Protein AF-A0A7S1PNJ4-F1 (afdb_monomer_lite)

pLDDT: mean 81.7, std 12.76, range [36.78, 91.94]

Sequence (110 aa):
SLETQVCGRTCREGPWAYSRHPNYLGEVLFWLGMNLAALAGGMRGWPWTLGGILSYAAFFRVSASLMDKRSLMNRPGYAKVMEEVSALFPCPLALDRALDRVLIGAPKTD

Structure (mmCIF, N/CA/C/O backbone):
data_AF-A0A7S1PNJ4-F1
#
_entry.id   AF-A0A7S1PNJ4-F1
#
loop_
_atom_site.group_PDB
_atom_site.id
_atom_site.type_symbol
_atom_site.label_atom_id
_atom_site.label_alt_id
_atom_site.label_comp_id
_atom_site.label_asym_id
_atom_site.label_entity_id
_atom_site.label_seq_id
_atom_site.pdbx_PDB_ins_code
_atom_site.Cartn_x
_atom_site.Cartn_y
_atom_site.Cartn_z
_atom_site.occupancy
_atom_site.B_iso_or_equiv
_atom_site.auth_seq_id
_atom_site.auth_comp_id
_atom_site.auth_asym_id
_atom_site.auth_atom_id
_atom_site.pdbx_PDB_model_num
ATOM 1 N N . SER A 1 1 ? -32.201 17.109 -3.927 1.00 36.78 1 SER A N 1
ATOM 2 C CA . SER A 1 1 ? -31.489 17.316 -2.654 1.00 36.78 1 SER A CA 1
ATOM 3 C C . SER A 1 1 ? -30.485 16.190 -2.487 1.00 36.78 1 SER A C 1
ATOM 5 O O . SER A 1 1 ? -30.856 15.093 -2.099 1.00 36.78 1 SER A O 1
ATOM 7 N N . LEU A 1 2 ? -29.224 16.413 -2.861 1.00 46.09 2 LEU A N 1
ATOM 8 C CA . LEU A 1 2 ? -28.157 15.486 -2.484 1.00 46.09 2 LEU A CA 1
ATOM 9 C C . LEU A 1 2 ? -27.837 15.791 -1.023 1.00 46.09 2 LEU A C 1
ATOM 11 O O . LEU A 1 2 ? -27.000 16.643 -0.735 1.00 46.09 2 LEU A O 1
ATOM 15 N N . GLU A 1 3 ? -28.595 15.192 -0.106 1.00 44.31 3 GLU A N 1
ATOM 16 C CA . GLU A 1 3 ? -28.217 15.187 1.300 1.00 44.31 3 GLU A CA 1
ATOM 17 C C . GLU A 1 3 ? -26.828 14.558 1.373 1.00 44.31 3 GLU A C 1
ATOM 19 O O . GLU A 1 3 ? -26.650 13.374 1.085 1.00 44.31 3 GLU A O 1
ATOM 24 N N . THR A 1 4 ? -25.822 15.364 1.704 1.00 51.88 4 THR A N 1
ATOM 25 C CA . THR A 1 4 ? -24.472 14.908 2.026 1.00 51.88 4 THR A CA 1
ATOM 26 C C . THR A 1 4 ? -24.534 14.185 3.368 1.00 51.88 4 THR A C 1
ATOM 28 O O . THR A 1 4 ? -24.090 14.672 4.407 1.00 51.88 4 THR A O 1
ATOM 31 N N . GLN A 1 5 ? -25.175 13.017 3.364 1.00 49.47 5 GLN A N 1
ATOM 32 C CA . GLN A 1 5 ? -25.307 12.178 4.531 1.00 49.47 5 GLN A CA 1
ATOM 33 C C . GLN A 1 5 ? -23.912 11.719 4.977 1.00 49.47 5 GLN A C 1
ATOM 35 O O . GLN A 1 5 ? -23.204 10.987 4.294 1.00 49.47 5 GLN A O 1
ATOM 40 N N . VAL A 1 6 ? -23.588 12.130 6.203 1.00 51.12 6 VAL A N 1
ATO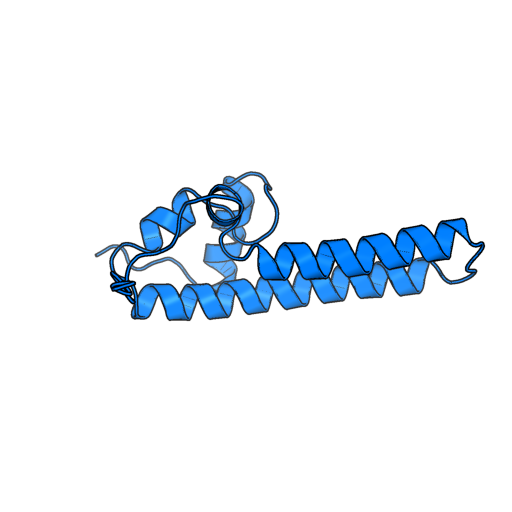M 41 C CA . VAL A 1 6 ? -22.585 11.561 7.108 1.00 51.12 6 VAL A CA 1
ATOM 42 C C . VAL A 1 6 ? -21.114 11.881 6.800 1.00 51.12 6 VAL A C 1
ATOM 44 O O . VAL A 1 6 ? -20.325 11.012 6.445 1.00 51.12 6 VAL A O 1
ATOM 47 N N . CYS A 1 7 ? -20.680 13.099 7.139 1.00 54.62 7 CYS A N 1
ATOM 48 C CA . CYS A 1 7 ? -19.262 13.510 7.214 1.00 54.62 7 CYS A CA 1
ATOM 49 C C . CYS A 1 7 ? -18.425 12.764 8.301 1.00 54.62 7 CYS A C 1
ATOM 51 O O . CYS A 1 7 ? -17.382 13.238 8.737 1.00 54.62 7 CYS A O 1
ATOM 53 N N . GLY A 1 8 ? -18.862 11.588 8.768 1.00 60.41 8 GLY A N 1
ATOM 54 C CA . GLY A 1 8 ? -18.227 10.851 9.871 1.00 60.41 8 GLY A CA 1
ATOM 55 C C . GLY A 1 8 ? -18.138 9.331 9.705 1.00 60.41 8 GLY A C 1
ATOM 56 O O . GLY A 1 8 ? -17.411 8.694 10.465 1.00 60.41 8 GLY A O 1
ATOM 57 N N . ARG A 1 9 ? -18.829 8.726 8.727 1.00 71.44 9 ARG A N 1
ATOM 58 C CA . ARG A 1 9 ? -18.742 7.276 8.480 1.00 71.44 9 ARG A CA 1
ATOM 59 C C . ARG A 1 9 ? -17.650 6.980 7.460 1.00 71.44 9 ARG A C 1
ATOM 61 O O . ARG A 1 9 ? -17.490 7.682 6.467 1.00 71.44 9 ARG A O 1
ATOM 68 N N . THR A 1 10 ? -16.892 5.923 7.718 1.00 82.06 10 THR A N 1
ATOM 69 C CA . THR A 1 10 ? -15.855 5.447 6.800 1.00 82.06 10 THR A CA 1
ATOM 70 C C . THR A 1 10 ? -16.517 4.760 5.613 1.00 82.06 10 THR A C 1
ATOM 72 O O . THR A 1 10 ? -17.300 3.834 5.812 1.00 82.06 10 THR A O 1
ATOM 75 N N . CYS A 1 11 ? -16.214 5.213 4.394 1.00 86.81 11 CYS A N 1
ATOM 76 C CA . CYS A 1 11 ? -16.673 4.558 3.171 1.00 86.81 11 CYS A CA 1
ATOM 77 C C . CYS A 1 11 ? -16.101 3.136 3.103 1.00 86.81 11 CYS A C 1
ATOM 79 O O . CYS A 1 11 ? -14.911 2.943 3.349 1.00 86.81 11 CYS A O 1
ATOM 81 N N . ARG A 1 12 ? -16.949 2.156 2.785 1.00 86.88 12 ARG A N 1
ATOM 82 C CA . ARG A 1 12 ? -16.569 0.740 2.644 1.00 86.88 12 ARG A CA 1
ATOM 83 C C . ARG A 1 12 ? -16.979 0.152 1.295 1.00 86.88 12 ARG A C 1
ATOM 85 O O . ARG A 1 12 ? -17.003 -1.061 1.139 1.00 86.88 12 ARG A O 1
ATOM 92 N N . GLU A 1 13 ? -17.337 1.003 0.342 1.00 86.38 13 GLU A N 1
ATOM 93 C CA . GLU A 1 13 ? -17.860 0.597 -0.960 1.00 86.38 13 GLU A CA 1
ATOM 94 C C . GLU A 1 13 ? -16.811 0.795 -2.059 1.00 86.38 13 GLU A C 1
ATOM 96 O O . GLU A 1 13 ? -15.927 1.651 -1.963 1.00 86.38 13 GLU A O 1
ATOM 101 N N . GLY A 1 14 ? -16.898 -0.012 -3.118 1.00 89.25 14 GLY A N 1
ATOM 102 C CA . GLY A 1 14 ? -15.977 0.057 -4.252 1.00 89.25 14 GLY A CA 1
ATOM 103 C C . GLY A 1 14 ? -14.512 -0.192 -3.846 1.00 89.25 14 GLY A C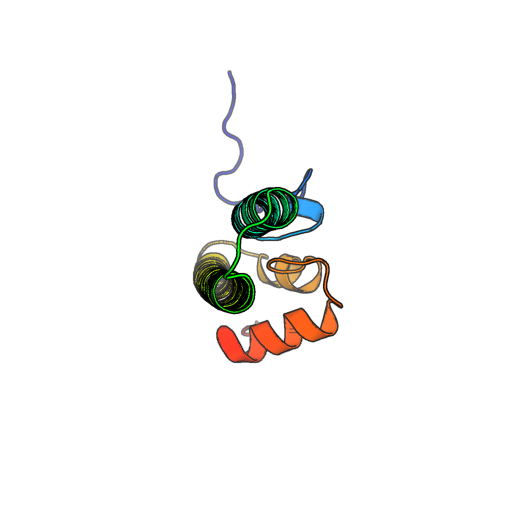 1
ATOM 104 O O . GLY A 1 14 ? -14.245 -1.091 -3.048 1.00 89.25 14 GLY A O 1
ATOM 105 N N . PRO A 1 15 ? -13.543 0.590 -4.361 1.00 88.75 15 PRO A N 1
ATOM 106 C CA . PRO A 1 15 ? -12.123 0.457 -4.012 1.00 88.75 15 PRO A CA 1
ATOM 107 C C . PRO A 1 15 ? -11.825 0.500 -2.503 1.00 88.75 15 PRO A C 1
ATOM 109 O O . PRO A 1 15 ? -10.880 -0.143 -2.042 1.00 88.75 15 PRO A O 1
ATOM 112 N N . TRP A 1 16 ? -12.654 1.203 -1.726 1.00 88.62 16 TRP A N 1
ATOM 113 C CA . TRP A 1 16 ? -12.512 1.344 -0.275 1.00 88.62 16 TRP A CA 1
ATOM 114 C C . TRP A 1 16 ? -12.867 0.069 0.504 1.00 88.62 16 TRP A C 1
ATOM 116 O O . TRP A 1 16 ? -12.537 -0.041 1.683 1.00 88.62 16 TRP A O 1
ATOM 126 N N . ALA A 1 17 ? -13.502 -0.913 -0.144 1.00 87.62 17 ALA A N 1
ATOM 127 C CA . ALA A 1 17 ? -13.705 -2.244 0.427 1.00 87.62 17 ALA A CA 1
ATOM 128 C C . ALA A 1 17 ? -12.397 -3.054 0.502 1.00 87.62 17 ALA A C 1
ATOM 130 O O . ALA A 1 17 ? -12.269 -3.941 1.343 1.00 87.62 17 ALA A O 1
ATOM 131 N N . TYR A 1 18 ? -11.431 -2.749 -0.372 1.00 86.19 18 TYR A N 1
ATOM 132 C CA . TYR A 1 18 ? -10.189 -3.512 -0.528 1.00 86.19 18 TYR A CA 1
ATOM 133 C C . TYR A 1 18 ? -8.970 -2.789 0.050 1.00 86.19 18 TYR A C 1
ATOM 135 O O . TYR A 1 18 ? -8.026 -3.430 0.506 1.00 86.19 18 TYR A O 1
ATOM 143 N N . SER A 1 19 ? -8.980 -1.457 0.042 1.00 90.25 19 SER A N 1
ATOM 144 C CA . SER A 1 19 ? -7.881 -0.629 0.533 1.00 90.25 19 SER A CA 1
ATOM 145 C C . SER A 1 19 ? -8.425 0.561 1.309 1.00 90.25 19 SER A C 1
ATOM 147 O O . SER A 1 19 ? -9.368 1.208 0.862 1.00 90.25 19 SER A O 1
ATOM 149 N N . ARG A 1 20 ? -7.822 0.890 2.454 1.00 90.75 20 ARG A N 1
ATOM 150 C CA . ARG A 1 20 ? -8.177 2.098 3.220 1.00 90.75 20 ARG A CA 1
ATOM 151 C C . ARG A 1 20 ? -7.782 3.378 2.483 1.00 90.75 20 ARG A C 1
ATOM 153 O O . ARG A 1 20 ? -8.472 4.390 2.607 1.00 90.75 20 ARG A O 1
ATOM 160 N N . HIS A 1 21 ? -6.715 3.321 1.682 1.00 91.69 21 HIS A N 1
ATOM 161 C CA . HIS A 1 21 ? -6.188 4.453 0.915 1.00 91.69 21 HIS A CA 1
ATOM 162 C C . HIS A 1 21 ? -6.062 4.098 -0.575 1.00 91.69 21 HIS A C 1
ATOM 164 O O . HIS A 1 21 ? -4.952 4.082 -1.118 1.00 91.69 21 HIS A O 1
ATOM 170 N N . PRO A 1 22 ? -7.183 3.843 -1.281 1.00 91.00 22 PRO A N 1
ATOM 171 C CA . PRO A 1 22 ? -7.143 3.392 -2.672 1.00 91.00 22 PRO A CA 1
ATOM 172 C C . PRO A 1 22 ? -6.528 4.442 -3.606 1.00 91.00 22 PRO A C 1
ATOM 174 O O . PRO A 1 22 ? -5.913 4.088 -4.606 1.00 91.00 22 PRO A O 1
ATOM 177 N N . ASN A 1 23 ? -6.610 5.728 -3.247 1.00 91.62 23 ASN A N 1
ATOM 178 C CA . ASN A 1 23 ? -5.956 6.812 -3.983 1.00 91.62 23 ASN A CA 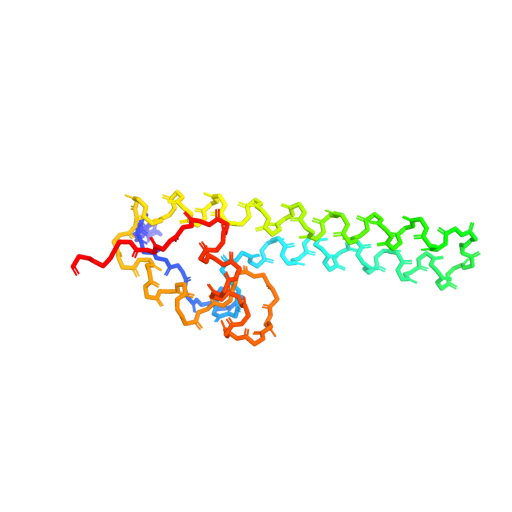1
ATOM 179 C C . ASN A 1 23 ? -4.427 6.668 -3.976 1.00 91.62 23 ASN A C 1
ATOM 181 O O . ASN A 1 23 ? -3.783 6.862 -4.999 1.00 91.62 23 ASN A O 1
ATOM 185 N N . TYR A 1 24 ? -3.844 6.292 -2.835 1.00 91.31 24 TYR A N 1
ATOM 186 C CA . TYR A 1 24 ? -2.399 6.090 -2.719 1.00 91.31 24 TYR A CA 1
ATOM 187 C C . TYR A 1 24 ? -1.949 4.839 -3.466 1.00 91.31 24 TYR A C 1
ATOM 189 O O . TYR A 1 24 ? -0.891 4.840 -4.091 1.00 91.31 24 TYR A O 1
ATOM 197 N N . LEU A 1 25 ? -2.775 3.789 -3.452 1.00 89.56 25 LEU A N 1
ATOM 198 C CA . LEU A 1 25 ? -2.545 2.617 -4.290 1.00 89.56 25 LEU A CA 1
ATOM 199 C C . LEU A 1 25 ? -2.560 2.997 -5.777 1.00 89.56 25 LEU A C 1
ATOM 201 O O . LEU A 1 25 ? -1.664 2.592 -6.513 1.00 89.56 25 LEU A O 1
ATOM 205 N N . GLY A 1 26 ? -3.543 3.795 -6.202 1.00 90.50 26 GLY A N 1
ATOM 206 C CA . GLY A 1 26 ? -3.649 4.296 -7.570 1.00 90.50 26 GLY A CA 1
ATOM 207 C C . GLY A 1 26 ? -2.403 5.062 -8.007 1.00 90.50 26 GLY A C 1
ATOM 208 O O . GLY A 1 26 ? -1.874 4.787 -9.077 1.00 90.50 26 GLY A O 1
ATOM 209 N N . GLU A 1 27 ? -1.883 5.940 -7.151 1.00 91.94 27 GLU A N 1
ATOM 210 C CA . GLU A 1 27 ? -0.664 6.700 -7.436 1.00 91.94 27 GLU A CA 1
ATOM 211 C C . GLU A 1 27 ? 0.555 5.774 -7.610 1.00 91.94 27 GLU A C 1
ATOM 213 O O . GLU A 1 27 ? 1.279 5.865 -8.601 1.00 91.94 27 GLU A O 1
ATOM 218 N N . VAL A 1 28 ? 0.754 4.811 -6.701 1.00 90.62 28 VAL A N 1
ATOM 219 C CA . VAL A 1 28 ? 1.848 3.827 -6.811 1.00 90.62 28 VAL A CA 1
ATOM 220 C C . VAL A 1 28 ? 1.726 3.000 -8.097 1.00 90.62 28 VAL A C 1
ATOM 222 O O . VAL A 1 28 ? 2.721 2.807 -8.800 1.00 90.62 28 VAL A O 1
ATOM 225 N N . LEU A 1 29 ? 0.519 2.529 -8.430 1.00 91.06 29 LEU A N 1
ATOM 226 C CA . LEU A 1 29 ? 0.264 1.754 -9.648 1.00 91.06 29 LEU A CA 1
ATOM 227 C C . LEU A 1 29 ? 0.454 2.588 -10.917 1.00 91.06 29 LEU A C 1
ATOM 229 O O . LEU A 1 29 ? 0.970 2.073 -11.906 1.00 91.06 29 LEU A O 1
ATOM 233 N N . PHE A 1 30 ? 0.081 3.865 -10.889 1.00 91.88 30 PHE A N 1
ATOM 234 C CA . PHE A 1 30 ? 0.260 4.786 -12.004 1.00 91.88 30 PHE A CA 1
ATOM 235 C C . PHE A 1 30 ? 1.746 4.989 -12.322 1.00 91.88 30 PHE A C 1
ATOM 237 O O . PHE A 1 30 ? 2.169 4.775 -13.462 1.00 91.88 30 PHE A O 1
ATOM 244 N N . TRP A 1 31 ? 2.566 5.300 -11.312 1.00 90.38 31 TRP A N 1
ATOM 245 C CA . TRP A 1 31 ? 4.011 5.465 -11.501 1.00 90.38 31 TRP A CA 1
ATOM 246 C C . TRP A 1 31 ? 4.709 4.161 -11.880 1.00 90.38 31 TRP A C 1
ATOM 248 O O . TRP A 1 31 ? 5.628 4.175 -12.703 1.00 90.38 31 TRP A O 1
ATOM 258 N N . LEU A 1 32 ? 4.264 3.026 -11.337 1.00 91.12 32 LEU A N 1
ATOM 259 C CA . LEU A 1 32 ? 4.742 1.715 -11.767 1.00 91.12 32 LEU A CA 1
ATOM 260 C C . LEU A 1 32 ? 4.393 1.453 -13.240 1.00 91.12 32 LEU A C 1
ATOM 262 O O . LEU A 1 32 ? 5.269 1.061 -14.006 1.00 91.12 32 LEU A O 1
ATOM 266 N N . GLY A 1 33 ? 3.152 1.714 -13.652 1.00 91.88 33 GLY A N 1
ATOM 267 C CA . GLY A 1 33 ? 2.685 1.529 -15.026 1.00 91.88 33 GLY A CA 1
ATOM 268 C C . GLY A 1 33 ? 3.454 2.385 -16.031 1.00 91.88 33 GLY A C 1
ATOM 269 O O . GLY A 1 33 ? 3.906 1.870 -17.052 1.00 91.88 33 GLY A O 1
ATOM 270 N N . MET A 1 34 ? 3.690 3.663 -15.718 1.00 89.75 34 MET A N 1
ATOM 271 C CA . MET A 1 34 ? 4.514 4.537 -16.562 1.00 89.75 34 MET A CA 1
ATOM 272 C C . MET A 1 34 ? 5.956 4.048 -16.670 1.00 89.75 34 MET A C 1
ATOM 274 O O . MET A 1 34 ? 6.541 4.090 -17.751 1.00 89.75 34 MET A O 1
ATOM 278 N N . ASN A 1 35 ? 6.523 3.532 -15.579 1.00 88.75 35 ASN A N 1
ATOM 279 C CA . ASN A 1 35 ? 7.852 2.940 -15.627 1.00 88.75 35 ASN A CA 1
ATOM 280 C C . ASN A 1 35 ? 7.885 1.684 -16.489 1.00 88.75 35 ASN A C 1
ATOM 282 O O . ASN A 1 35 ? 8.748 1.578 -17.350 1.00 88.75 35 ASN A O 1
ATOM 286 N N . LEU A 1 36 ? 6.930 0.766 -16.332 1.00 89.69 36 LEU A N 1
ATOM 287 C CA . LEU A 1 36 ? 6.833 -0.424 -17.181 1.00 89.69 36 LEU A CA 1
ATOM 288 C C . LEU A 1 36 ? 6.688 -0.055 -18.665 1.00 89.69 36 LEU A C 1
ATOM 290 O O . LEU A 1 36 ? 7.351 -0.659 -19.507 1.00 89.69 36 LEU A O 1
ATOM 294 N N . ALA A 1 37 ? 5.893 0.970 -18.986 1.00 91.25 37 ALA A N 1
ATOM 295 C CA . ALA A 1 37 ? 5.763 1.482 -20.349 1.00 91.25 37 ALA A CA 1
ATOM 296 C C . ALA A 1 37 ? 7.089 2.056 -20.882 1.00 91.25 37 ALA A C 1
ATOM 298 O O . ALA A 1 37 ? 7.493 1.744 -22.002 1.00 91.25 37 ALA A O 1
ATOM 299 N N . ALA A 1 38 ? 7.811 2.837 -20.074 1.00 88.56 38 ALA A N 1
ATOM 300 C CA . ALA A 1 38 ? 9.121 3.371 -20.444 1.00 88.56 38 ALA A CA 1
ATOM 301 C C . ALA A 1 38 ? 10.174 2.261 -20.639 1.00 88.56 38 ALA A C 1
ATOM 303 O O . ALA A 1 38 ? 10.992 2.330 -21.558 1.00 88.56 38 ALA A O 1
ATOM 304 N N . LEU A 1 39 ? 10.132 1.206 -19.818 1.00 88.50 39 LEU A N 1
ATOM 305 C CA . LEU A 1 39 ? 10.987 0.026 -19.972 1.00 88.50 39 LEU A CA 1
ATOM 306 C C . LEU A 1 39 ? 10.704 -0.724 -21.268 1.00 88.50 39 LEU A C 1
ATOM 308 O O . LEU A 1 39 ? 11.644 -1.060 -21.988 1.00 88.50 39 LEU A O 1
ATOM 312 N N . ALA A 1 40 ? 9.428 -0.925 -21.598 1.00 89.56 40 ALA A N 1
ATOM 313 C CA . ALA A 1 40 ? 9.028 -1.514 -22.872 1.00 89.56 40 ALA A CA 1
ATOM 314 C C . ALA A 1 40 ? 9.493 -0.666 -24.073 1.00 89.56 40 ALA A C 1
ATOM 316 O O . ALA A 1 40 ? 9.831 -1.215 -25.117 1.00 89.56 40 ALA A O 1
ATOM 317 N N . GLY A 1 41 ? 9.584 0.659 -23.906 1.00 91.00 41 GLY A N 1
ATOM 318 C CA . GLY A 1 41 ? 10.130 1.598 -24.890 1.00 91.00 41 GLY A CA 1
ATOM 319 C C . GLY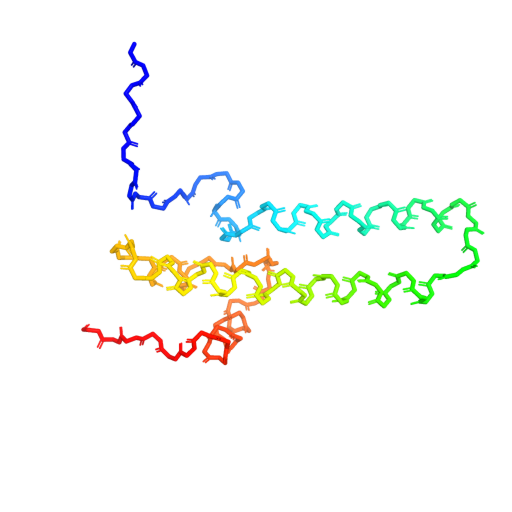 A 1 41 ? 11.663 1.637 -24.998 1.00 91.00 41 GLY A C 1
ATOM 320 O O . GLY A 1 41 ? 12.190 2.457 -25.746 1.00 91.00 41 GLY A O 1
ATOM 321 N N . GLY A 1 42 ? 12.396 0.783 -24.272 1.00 87.62 42 GLY A N 1
ATOM 322 C CA . GLY A 1 42 ? 13.856 0.670 -24.375 1.00 87.62 42 GLY A CA 1
ATOM 323 C C . GLY A 1 42 ? 14.655 1.569 -23.424 1.00 87.62 42 GLY A C 1
ATOM 324 O O . GLY A 1 42 ? 15.852 1.779 -23.641 1.00 87.62 42 GLY A O 1
ATOM 325 N N . MET A 1 43 ? 14.035 2.098 -22.363 1.00 83.19 43 MET A N 1
ATOM 326 C CA . MET A 1 43 ? 14.715 2.950 -21.384 1.00 83.19 43 MET A CA 1
ATOM 327 C C . MET A 1 43 ? 15.878 2.225 -20.680 1.00 83.19 43 MET A C 1
ATOM 329 O O . MET A 1 43 ? 15.704 1.224 -19.983 1.00 83.19 43 MET A O 1
ATOM 333 N N . ARG A 1 44 ? 17.088 2.784 -20.804 1.00 77.81 44 ARG A N 1
ATOM 334 C CA . ARG A 1 44 ? 18.308 2.306 -20.137 1.00 77.81 44 ARG A CA 1
ATOM 335 C C . ARG A 1 44 ? 18.524 3.070 -18.827 1.00 77.81 44 ARG A C 1
ATOM 337 O O . ARG A 1 44 ? 19.167 4.108 -18.805 1.00 77.81 44 ARG A O 1
ATOM 344 N N . GLY A 1 45 ? 17.942 2.567 -17.742 1.00 77.94 45 GLY A N 1
ATOM 345 C CA . GLY A 1 45 ? 18.032 3.183 -16.404 1.00 77.94 45 GLY A CA 1
ATOM 346 C C . GLY A 1 45 ? 17.134 2.534 -15.347 1.00 77.94 45 GLY A C 1
ATOM 347 O O . GLY A 1 45 ? 16.894 3.107 -14.288 1.00 77.94 45 GLY A O 1
ATOM 348 N N . TRP A 1 46 ? 16.637 1.332 -15.636 1.00 77.56 46 TRP A N 1
ATOM 349 C CA . TRP A 1 46 ? 15.570 0.668 -14.895 1.00 77.56 46 TRP A CA 1
ATOM 350 C C . TRP A 1 46 ? 15.827 0.401 -13.400 1.00 77.56 46 TRP A C 1
ATOM 352 O O . TRP A 1 46 ? 14.863 0.435 -12.630 1.00 77.56 46 TRP A O 1
ATOM 362 N N . PRO A 1 47 ? 17.074 0.178 -12.927 1.00 78.12 47 PRO A N 1
ATOM 363 C CA . PRO A 1 47 ? 17.302 -0.033 -11.499 1.00 78.12 47 PRO A CA 1
ATOM 364 C C . PRO A 1 47 ? 17.017 1.229 -10.671 1.00 78.12 47 PRO A C 1
ATOM 366 O O . PRO A 1 47 ? 16.428 1.139 -9.595 1.00 78.12 47 PRO A O 1
ATOM 369 N N . TRP A 1 48 ? 17.365 2.412 -11.193 1.00 77.94 48 TRP A N 1
ATOM 370 C CA . TRP A 1 48 ? 17.113 3.695 -10.524 1.00 77.94 48 TRP A CA 1
ATOM 371 C C . TRP A 1 48 ? 15.621 3.985 -10.407 1.00 77.94 48 TRP A C 1
ATOM 373 O O . TRP A 1 48 ? 15.145 4.433 -9.364 1.00 77.94 48 TRP A O 1
ATOM 383 N N . THR A 1 49 ? 14.865 3.668 -11.454 1.00 81.25 49 THR A N 1
ATOM 384 C CA . THR A 1 49 ? 13.420 3.867 -11.456 1.00 81.25 49 THR A CA 1
ATOM 385 C C . THR A 1 49 ? 12.689 2.903 -10.530 1.00 81.25 49 THR A C 1
ATOM 387 O O . THR A 1 49 ? 11.754 3.313 -9.846 1.00 81.25 49 THR A O 1
ATOM 390 N N . LEU A 1 50 ? 13.138 1.646 -10.429 1.00 81.62 50 LEU A N 1
ATOM 391 C CA . LEU A 1 50 ? 12.589 0.707 -9.446 1.00 81.62 50 LEU A CA 1
ATOM 392 C C . LEU A 1 50 ? 12.863 1.159 -8.007 1.00 81.62 50 LEU A C 1
ATOM 394 O O . LEU A 1 50 ? 11.957 1.112 -7.178 1.00 81.62 50 LEU A O 1
ATOM 398 N N . GLY A 1 51 ? 14.074 1.647 -7.714 1.00 85.56 51 GLY A N 1
ATOM 399 C CA . GLY A 1 51 ? 14.394 2.226 -6.405 1.00 85.56 51 GLY A CA 1
ATOM 400 C C . GLY A 1 51 ? 13.502 3.424 -6.059 1.00 85.56 51 GLY A C 1
ATOM 401 O O . GLY A 1 51 ? 13.029 3.542 -4.925 1.00 85.56 51 GLY A O 1
ATOM 402 N N . GLY A 1 52 ? 13.200 4.265 -7.054 1.00 86.38 52 GLY A N 1
ATOM 403 C CA . GLY A 1 52 ? 12.241 5.362 -6.931 1.00 86.38 52 GLY A CA 1
ATOM 404 C C . GLY A 1 52 ? 10.833 4.879 -6.581 1.00 86.38 52 GLY A C 1
ATOM 405 O O . GLY A 1 52 ? 10.248 5.374 -5.623 1.00 86.38 52 GLY A O 1
ATOM 406 N N . ILE A 1 53 ? 10.317 3.866 -7.285 1.00 87.94 53 ILE A N 1
ATOM 407 C CA . ILE A 1 53 ? 8.982 3.301 -7.020 1.00 87.94 53 ILE A CA 1
ATOM 408 C C . ILE A 1 53 ? 8.901 2.701 -5.616 1.00 87.94 53 ILE A C 1
ATOM 410 O O . ILE A 1 53 ? 7.922 2.938 -4.913 1.00 87.94 53 ILE A O 1
ATOM 414 N N . LEU A 1 54 ? 9.921 1.956 -5.180 1.00 86.69 54 LEU A N 1
ATOM 415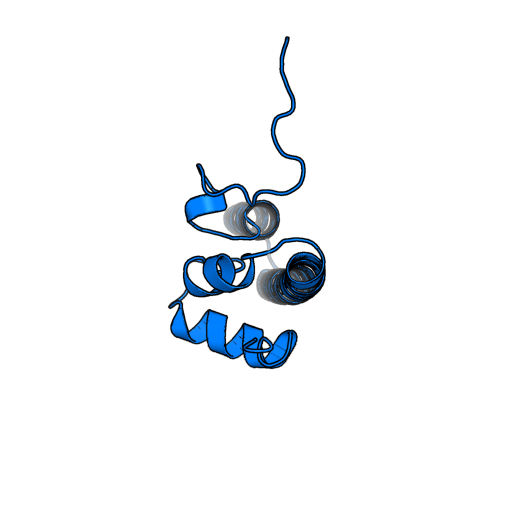 C CA . LEU A 1 54 ? 9.952 1.387 -3.830 1.00 86.69 54 LEU A CA 1
ATOM 416 C C . LEU A 1 54 ? 9.973 2.481 -2.757 1.00 86.69 54 LEU A C 1
ATOM 418 O O . LEU A 1 54 ? 9.219 2.406 -1.786 1.00 86.69 54 LEU A O 1
ATOM 422 N N . SER A 1 55 ? 10.784 3.523 -2.956 1.00 87.56 55 SER A N 1
ATOM 423 C CA . SER A 1 55 ? 10.834 4.683 -2.056 1.00 87.56 55 SER A CA 1
ATOM 424 C C . SER A 1 55 ? 9.487 5.404 -2.000 1.00 87.56 55 SER A C 1
ATOM 426 O O . SER A 1 55 ? 9.026 5.789 -0.927 1.00 87.56 55 SER A O 1
ATOM 428 N N . TYR A 1 56 ? 8.818 5.532 -3.145 1.00 89.00 56 TYR A N 1
ATOM 429 C CA . TYR A 1 56 ? 7.505 6.150 -3.258 1.00 89.00 56 TYR A CA 1
ATOM 430 C C . TYR A 1 56 ? 6.430 5.308 -2.560 1.00 89.00 56 TYR A C 1
ATOM 432 O O . TYR A 1 56 ? 5.688 5.817 -1.726 1.00 89.00 56 TYR A O 1
ATOM 440 N N . ALA A 1 57 ? 6.398 3.995 -2.795 1.00 88.88 57 ALA A N 1
ATOM 441 C CA . ALA A 1 57 ? 5.491 3.083 -2.105 1.00 88.88 57 ALA A CA 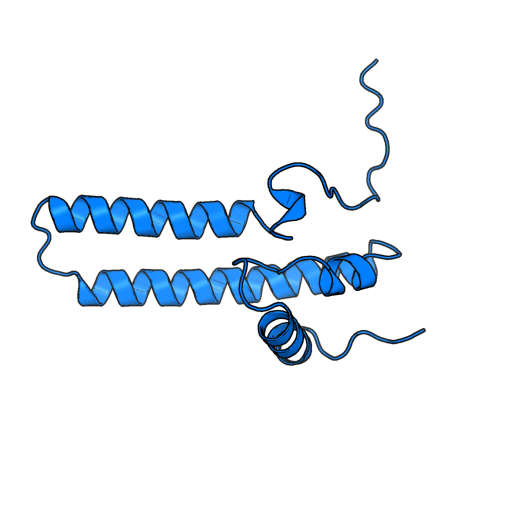1
ATOM 442 C C . ALA A 1 57 ? 5.684 3.124 -0.577 1.00 88.88 57 ALA A C 1
ATOM 444 O O . ALA A 1 57 ? 4.703 3.160 0.168 1.00 88.88 57 ALA A O 1
ATOM 445 N N . ALA A 1 58 ? 6.933 3.185 -0.102 1.00 88.88 58 ALA A N 1
ATOM 446 C CA . ALA A 1 58 ? 7.240 3.358 1.317 1.00 88.88 58 ALA A CA 1
ATOM 447 C C . ALA A 1 58 ? 6.744 4.712 1.852 1.00 88.88 58 ALA A C 1
ATOM 449 O O . ALA A 1 58 ? 6.116 4.757 2.911 1.00 88.88 58 ALA A O 1
ATOM 450 N N . PHE A 1 59 ? 6.956 5.797 1.102 1.00 90.81 59 PHE A N 1
ATOM 451 C CA . PHE A 1 59 ? 6.450 7.126 1.444 1.00 90.81 59 PHE A CA 1
ATOM 452 C C . PHE A 1 59 ? 4.925 7.116 1.610 1.00 90.81 59 PHE A C 1
ATOM 454 O O . PHE A 1 59 ? 4.429 7.485 2.675 1.00 90.81 59 PHE A O 1
ATOM 461 N N . PHE A 1 60 ? 4.181 6.583 0.636 1.00 91.00 60 PHE A N 1
ATOM 462 C CA . PHE A 1 60 ? 2.723 6.469 0.742 1.00 91.00 60 PHE A CA 1
ATOM 463 C C . PHE A 1 60 ? 2.277 5.558 1.878 1.00 91.00 60 PHE A C 1
ATOM 465 O O . PHE A 1 60 ? 1.250 5.832 2.498 1.00 91.00 60 PHE A O 1
ATOM 472 N N . ARG A 1 61 ? 3.038 4.508 2.206 1.00 88.94 61 ARG A N 1
ATOM 473 C CA . ARG A 1 61 ? 2.723 3.639 3.348 1.00 88.94 61 ARG A CA 1
ATOM 474 C C . ARG A 1 61 ? 2.841 4.362 4.680 1.00 88.94 61 ARG A C 1
ATOM 476 O O . ARG A 1 61 ? 2.001 4.143 5.555 1.00 88.94 61 ARG A O 1
ATOM 483 N N . VAL A 1 62 ? 3.843 5.222 4.830 1.00 89.12 62 VAL A N 1
ATOM 484 C CA . VAL A 1 62 ? 4.002 6.063 6.020 1.00 89.12 62 VAL A CA 1
ATOM 485 C C . VAL A 1 62 ? 2.915 7.139 6.061 1.00 89.12 62 VAL A C 1
ATOM 487 O O . VAL A 1 62 ? 2.278 7.323 7.099 1.00 89.12 62 VAL A O 1
ATOM 490 N N . SER A 1 63 ? 2.632 7.798 4.933 1.00 89.31 63 SER A N 1
ATOM 491 C CA . SER A 1 63 ? 1.549 8.785 4.831 1.00 89.31 63 SER A CA 1
ATOM 492 C C . SER A 1 63 ? 0.178 8.184 5.161 1.00 89.31 63 SER A C 1
ATOM 494 O O . SER A 1 63 ? -0.584 8.791 5.914 1.00 89.31 63 SER A O 1
ATOM 496 N N . ALA A 1 64 ? -0.111 6.972 4.672 1.00 89.75 64 ALA A N 1
ATOM 497 C CA . ALA A 1 64 ? -1.314 6.207 5.003 1.00 89.75 64 ALA A CA 1
ATOM 498 C C . ALA A 1 64 ? -1.441 5.992 6.515 1.00 89.75 64 ALA A C 1
ATOM 500 O O . ALA A 1 64 ? -2.459 6.355 7.098 1.00 89.75 64 ALA A O 1
ATOM 501 N N . SER A 1 65 ? -0.378 5.513 7.173 1.00 88.69 65 SER A N 1
ATOM 502 C CA . SER A 1 65 ? -0.382 5.317 8.628 1.00 88.69 65 SER A CA 1
ATOM 503 C C . SER A 1 65 ? -0.626 6.604 9.410 1.00 88.69 65 SER A C 1
ATOM 505 O O . SER A 1 65 ? -1.343 6.590 10.411 1.00 88.69 65 SER A O 1
ATOM 507 N N . LEU A 1 66 ? -0.065 7.731 8.970 1.00 88.81 66 LEU A N 1
ATOM 508 C CA . LEU A 1 66 ? -0.306 9.015 9.626 1.00 88.81 66 LEU A CA 1
ATOM 509 C C . LEU A 1 66 ? -1.774 9.452 9.482 1.00 88.81 66 LEU A C 1
ATOM 511 O O . LEU A 1 66 ? -2.385 9.937 10.440 1.00 88.81 66 LEU A O 1
ATOM 515 N N . MET A 1 67 ? -2.357 9.233 8.303 1.00 89.31 67 MET A N 1
ATOM 516 C CA . MET A 1 67 ? -3.769 9.501 8.033 1.00 89.31 67 MET A CA 1
ATOM 517 C C . MET A 1 67 ? -4.693 8.567 8.828 1.00 89.31 67 MET A C 1
ATOM 519 O O . MET A 1 67 ? -5.721 9.008 9.349 1.00 89.31 67 MET A O 1
ATOM 523 N N . ASP A 1 68 ? -4.312 7.301 8.989 1.00 90.31 68 ASP A N 1
ATOM 524 C CA . ASP A 1 68 ? -5.017 6.326 9.822 1.00 90.31 68 ASP A CA 1
ATOM 525 C C . ASP A 1 68 ? -4.985 6.721 11.296 1.00 90.31 68 ASP A C 1
ATOM 527 O O . ASP A 1 68 ? -6.025 6.728 11.951 1.00 90.31 68 ASP A O 1
ATOM 531 N N . LYS A 1 69 ? -3.828 7.158 11.805 1.00 89.44 69 LYS A N 1
ATOM 532 C CA . LYS A 1 69 ? -3.694 7.675 13.173 1.00 89.44 69 LYS A CA 1
ATOM 533 C C . LYS A 1 69 ? -4.619 8.864 13.421 1.00 89.44 69 LYS A C 1
ATOM 535 O O . LYS A 1 69 ? -5.288 8.934 14.450 1.00 89.44 69 LYS A O 1
ATOM 540 N N . ARG A 1 70 ? -4.701 9.788 12.459 1.00 87.94 70 ARG A N 1
ATOM 541 C CA . ARG A 1 70 ? -5.655 10.903 12.510 1.00 87.94 70 ARG A CA 1
ATOM 542 C C . ARG A 1 70 ? -7.101 10.414 12.451 1.00 87.94 70 ARG A C 1
ATOM 544 O O . ARG A 1 70 ? -7.948 10.956 13.155 1.00 87.94 70 ARG A O 1
ATOM 551 N N . SER A 1 71 ? -7.393 9.410 11.632 1.00 87.81 71 SER A N 1
ATOM 552 C CA . SER A 1 71 ? -8.744 8.862 11.479 1.00 87.81 71 SER A CA 1
ATOM 553 C C . SER A 1 71 ? -9.215 8.133 12.736 1.00 87.81 71 SER A C 1
ATOM 555 O O . SER A 1 71 ? -10.363 8.321 13.122 1.00 87.81 71 SER A O 1
ATOM 557 N N . LEU A 1 72 ? -8.329 7.420 13.441 1.00 87.88 72 LEU A N 1
ATOM 558 C CA . LEU A 1 72 ? -8.621 6.809 14.743 1.00 87.88 72 LEU A CA 1
ATOM 559 C C . LEU A 1 72 ? -9.091 7.833 15.784 1.00 87.88 72 LEU A C 1
ATOM 561 O O . LEU A 1 72 ? -9.992 7.537 16.558 1.00 87.88 72 LEU A O 1
ATOM 565 N N . MET A 1 73 ? -8.524 9.044 15.783 1.00 85.81 73 MET A N 1
ATOM 566 C CA . MET A 1 73 ? -8.919 10.103 16.726 1.00 85.81 73 MET A CA 1
ATOM 567 C C . MET A 1 73 ? -10.250 10.773 16.368 1.00 85.81 73 MET A C 1
ATOM 569 O O . MET A 1 73 ? -10.922 11.303 17.244 1.00 85.81 73 MET A O 1
ATOM 573 N N . ASN A 1 74 ? -10.617 10.793 15.083 1.00 84.38 74 ASN A N 1
ATOM 574 C CA . ASN A 1 74 ? -11.743 11.590 14.586 1.00 84.38 74 ASN A CA 1
ATOM 575 C C . ASN A 1 74 ? -12.967 10.752 14.188 1.00 84.38 74 ASN A C 1
ATOM 577 O O . ASN A 1 74 ? -14.036 11.316 13.962 1.00 84.38 74 ASN A O 1
ATOM 581 N N . ARG A 1 75 ? -12.827 9.427 14.046 1.00 83.81 75 ARG A N 1
ATOM 582 C CA . ARG A 1 75 ? -13.887 8.536 13.555 1.00 83.81 75 ARG A CA 1
ATOM 583 C C . ARG A 1 75 ? -14.118 7.372 14.524 1.00 83.81 75 ARG A C 1
ATOM 585 O O . ARG A 1 75 ? -13.310 6.438 14.551 1.00 83.81 75 ARG A O 1
ATOM 592 N N . PRO A 1 76 ? -15.228 7.372 15.284 1.00 81.75 76 PRO A N 1
ATOM 593 C CA . PRO A 1 76 ? -15.549 6.256 16.164 1.00 81.75 76 PRO A CA 1
ATOM 594 C C . PRO A 1 76 ? -15.745 4.970 15.345 1.00 81.75 76 PRO A C 1
ATOM 596 O O . PRO A 1 76 ? -16.420 4.967 14.316 1.00 81.75 76 PRO A O 1
ATOM 599 N N . GLY A 1 77 ? -15.122 3.874 15.785 1.00 82.88 77 GLY A N 1
ATOM 600 C CA . GLY A 1 77 ? -15.187 2.572 15.111 1.00 82.88 77 GLY A CA 1
ATOM 601 C C . GLY A 1 77 ? -14.193 2.366 13.959 1.00 82.88 77 GLY A C 1
ATOM 602 O O . GLY A 1 77 ? -14.196 1.290 13.361 1.00 82.88 77 GLY A O 1
ATOM 603 N N . TYR A 1 78 ? -13.310 3.331 13.662 1.00 86.75 78 TYR A N 1
ATOM 604 C CA . TYR A 1 78 ? -12.294 3.181 12.606 1.00 86.75 78 TYR A CA 1
ATOM 605 C C . TYR A 1 78 ? -11.315 2.026 12.865 1.00 86.75 78 TYR A C 1
ATOM 607 O O . TYR A 1 78 ? -10.877 1.378 11.919 1.00 86.75 78 TYR A O 1
ATOM 615 N N . ALA A 1 79 ? -11.038 1.707 14.134 1.00 85.94 79 ALA A N 1
ATOM 616 C CA . ALA A 1 79 ? -10.175 0.586 14.511 1.00 85.94 79 ALA A CA 1
ATOM 617 C C . ALA A 1 79 ? -10.644 -0.751 13.908 1.00 85.94 79 ALA A C 1
ATOM 619 O O . ALA A 1 79 ? -9.832 -1.485 13.354 1.00 85.94 79 ALA A O 1
ATOM 620 N N . LYS A 1 80 ? -11.959 -1.017 13.898 1.00 86.94 80 LYS A N 1
ATOM 621 C CA . LYS A 1 80 ? -12.526 -2.224 13.270 1.00 86.94 80 LYS A CA 1
ATOM 622 C C . LYS A 1 80 ? -12.280 -2.258 11.762 1.00 86.94 80 LYS A C 1
ATOM 624 O O . LYS A 1 80 ? -11.993 -3.305 11.197 1.00 86.94 80 LYS A O 1
ATOM 629 N N . VAL A 1 81 ? -12.333 -1.100 11.101 1.00 87.44 81 VAL A N 1
ATOM 630 C CA . VAL A 1 81 ? -12.036 -1.008 9.664 1.00 87.44 81 VAL A CA 1
ATOM 631 C C . VAL A 1 81 ? -10.571 -1.343 9.389 1.00 87.44 81 VAL A C 1
ATOM 633 O O . VAL A 1 81 ? -10.292 -2.048 8.426 1.00 87.44 81 VAL A O 1
ATOM 636 N N . MET A 1 82 ? -9.643 -0.890 10.238 1.00 87.50 82 MET A N 1
ATOM 637 C CA . MET A 1 82 ? -8.218 -1.226 10.107 1.00 87.50 82 MET A CA 1
ATOM 638 C C . MET A 1 82 ? -7.937 -2.720 10.311 1.00 87.50 82 MET A C 1
ATOM 640 O O . MET A 1 82 ? -6.989 -3.251 9.741 1.00 87.50 82 MET A O 1
ATOM 644 N N . GLU A 1 83 ? -8.753 -3.413 11.105 1.00 86.44 83 GLU A N 1
ATOM 645 C CA . GLU A 1 83 ? -8.632 -4.862 11.277 1.00 86.44 83 GLU A CA 1
ATOM 646 C C . GLU A 1 83 ? -9.108 -5.636 10.047 1.00 86.44 83 GLU A C 1
ATOM 648 O O . GLU A 1 83 ? -8.553 -6.693 9.743 1.00 86.44 83 GLU A O 1
ATOM 653 N N . GLU A 1 84 ? -10.119 -5.131 9.347 1.00 86.94 84 GLU A N 1
ATOM 654 C CA . GLU A 1 84 ? -10.773 -5.826 8.235 1.00 86.94 84 GLU A CA 1
ATOM 655 C C . GLU A 1 84 ? -10.199 -5.460 6.859 1.00 86.94 84 GLU A C 1
ATOM 657 O O . GLU A 1 84 ? -10.260 -6.276 5.941 1.00 86.94 84 GLU A O 1
ATOM 662 N N . VAL A 1 85 ? -9.648 -4.253 6.700 1.00 88.50 85 VAL A N 1
ATOM 663 C CA . VAL A 1 85 ? -9.234 -3.698 5.403 1.00 88.50 85 VAL A CA 1
ATOM 664 C C . VAL A 1 85 ? -7.768 -3.269 5.444 1.00 88.50 85 VAL A C 1
ATOM 666 O O . VAL A 1 85 ? -7.354 -2.486 6.299 1.00 88.50 85 VAL A O 1
ATOM 669 N N . SER A 1 86 ? -6.977 -3.736 4.477 1.00 87.19 86 SER A N 1
ATOM 670 C CA . SER A 1 86 ? -5.558 -3.380 4.361 1.00 87.19 86 SER A CA 1
ATOM 671 C C . SER A 1 86 ? -5.327 -1.893 4.058 1.00 87.19 86 SER A C 1
ATOM 673 O O . SER A 1 86 ? -6.162 -1.245 3.427 1.00 87.19 86 SER A O 1
ATOM 675 N N . ALA A 1 87 ? -4.182 -1.340 4.465 1.00 84.12 87 ALA A N 1
ATOM 676 C CA . ALA A 1 87 ? -3.848 0.071 4.266 1.00 84.12 87 ALA A CA 1
ATOM 677 C C . ALA A 1 87 ? -3.699 0.464 2.785 1.00 84.12 87 ALA A C 1
ATOM 679 O O . ALA A 1 87 ? -4.240 1.483 2.361 1.00 84.12 87 ALA A O 1
ATOM 680 N N . LEU A 1 88 ? -2.942 -0.323 2.012 1.00 79.88 88 LEU A N 1
ATOM 681 C CA . LEU A 1 88 ? -2.513 0.018 0.648 1.00 79.88 88 LEU A CA 1
ATOM 682 C C . LEU A 1 88 ? -2.728 -1.148 -0.312 1.00 79.88 88 LEU A C 1
ATOM 684 O O . LEU A 1 88 ? -3.672 -1.119 -1.097 1.00 79.88 88 LEU A O 1
ATOM 688 N N . PHE A 1 89 ? -1.870 -2.165 -0.237 1.00 75.25 89 PHE A N 1
ATOM 689 C CA . PHE A 1 89 ? -1.972 -3.378 -1.041 1.00 75.25 89 PHE A CA 1
ATOM 690 C C . PHE A 1 89 ? -2.885 -4.387 -0.342 1.00 75.25 89 PHE A C 1
ATOM 692 O O . PHE A 1 89 ? -2.818 -4.455 0.887 1.00 75.25 89 PHE A O 1
ATOM 699 N N . PRO A 1 90 ? -3.615 -5.243 -1.083 1.00 65.69 90 PRO A N 1
ATOM 700 C CA . PRO A 1 90 ? -4.169 -6.485 -0.551 1.00 65.69 90 PRO A CA 1
ATOM 701 C C . PRO A 1 90 ? -3.020 -7.455 -0.219 1.00 65.69 90 PRO A C 1
ATOM 703 O O . PRO A 1 90 ? -2.816 -8.480 -0.863 1.00 65.69 90 PRO A O 1
ATOM 706 N N . CYS A 1 91 ? -2.182 -7.078 0.743 1.00 66.12 91 CYS A N 1
ATOM 707 C CA . CYS A 1 91 ? -1.195 -7.946 1.353 1.00 66.12 91 CYS A CA 1
ATOM 708 C C . CYS A 1 91 ? -1.896 -8.811 2.414 1.00 66.12 91 CYS A C 1
ATOM 710 O O . CYS A 1 91 ? -3.039 -8.529 2.793 1.00 66.12 91 CYS A O 1
ATOM 712 N N . PRO A 1 92 ? -1.246 -9.873 2.918 1.00 75.31 92 PRO A N 1
ATOM 713 C CA . PRO A 1 92 ? -1.798 -10.632 4.028 1.00 75.31 92 PRO A CA 1
ATOM 714 C C . PRO A 1 92 ? -2.128 -9.678 5.181 1.00 75.31 92 PRO A C 1
ATOM 716 O O . PRO A 1 92 ? -1.236 -9.000 5.690 1.00 75.31 92 PRO A O 1
ATOM 719 N N . LEU A 1 93 ? -3.396 -9.638 5.606 1.00 77.31 93 LEU A N 1
ATOM 720 C CA . LEU A 1 93 ? -3.886 -8.759 6.681 1.00 77.31 93 LEU A CA 1
ATOM 721 C C . LEU A 1 93 ? -3.009 -8.828 7.943 1.00 77.31 93 LEU A C 1
ATOM 723 O O . LEU A 1 93 ? -2.841 -7.838 8.647 1.00 77.31 93 LEU A O 1
ATOM 727 N N . ALA A 1 94 ? -2.395 -9.983 8.210 1.00 77.50 94 ALA A N 1
ATOM 728 C CA . ALA A 1 94 ? -1.440 -10.163 9.298 1.00 77.50 94 ALA A CA 1
ATOM 729 C C . ALA A 1 94 ? -0.208 -9.240 9.197 1.00 77.50 94 ALA A C 1
ATOM 731 O O . ALA A 1 94 ? 0.209 -8.671 10.206 1.00 77.50 94 ALA A O 1
ATOM 732 N N . LEU A 1 95 ? 0.355 -9.068 7.996 1.00 82.12 95 LEU A N 1
ATOM 733 C CA . LEU A 1 95 ? 1.510 -8.201 7.763 1.00 82.12 95 LEU A CA 1
ATOM 734 C C . LEU A 1 95 ? 1.126 -6.728 7.904 1.00 82.12 95 LEU A C 1
ATOM 736 O O . LEU A 1 95 ? 1.847 -5.971 8.549 1.00 82.12 95 LEU A O 1
ATOM 740 N N . ASP A 1 96 ? -0.020 -6.327 7.352 1.00 84.31 96 ASP A N 1
ATOM 741 C CA . ASP A 1 96 ? -0.481 -4.941 7.464 1.00 84.31 96 ASP A CA 1
ATOM 742 C C . ASP A 1 96 ? -0.742 -4.547 8.920 1.00 84.31 96 ASP A C 1
ATOM 744 O O . ASP A 1 96 ? -0.293 -3.496 9.369 1.00 84.31 96 ASP A O 1
ATOM 748 N N . ARG A 1 97 ? -1.358 -5.443 9.701 1.00 82.94 97 ARG A N 1
ATOM 749 C CA . ARG A 1 97 ? -1.560 -5.247 11.144 1.00 82.94 97 ARG A CA 1
ATOM 750 C C . ARG A 1 97 ? -0.239 -5.129 11.903 1.00 82.94 97 ARG A C 1
ATOM 752 O O . ARG A 1 97 ? -0.138 -4.333 12.833 1.00 82.94 97 ARG A O 1
ATOM 759 N N . ALA A 1 98 ? 0.774 -5.918 11.540 1.00 84.44 98 ALA A N 1
ATOM 760 C CA . ALA A 1 98 ? 2.098 -5.813 12.150 1.00 84.44 98 ALA A CA 1
ATOM 761 C C . ALA A 1 98 ? 2.744 -4.453 11.841 1.00 84.44 98 ALA A C 1
ATOM 763 O O . ALA A 1 98 ? 3.254 -3.798 12.749 1.00 84.44 98 ALA A O 1
ATOM 764 N N . LEU A 1 99 ? 2.658 -3.999 10.588 1.00 84.88 99 LEU A N 1
ATOM 765 C CA . LEU A 1 99 ? 3.147 -2.684 10.173 1.00 84.88 99 LEU A CA 1
ATOM 766 C C . LEU A 1 99 ? 2.394 -1.550 10.870 1.00 84.88 99 LEU A C 1
ATOM 768 O O . LEU A 1 99 ? 3.023 -0.601 11.325 1.00 84.88 99 LEU A O 1
ATOM 772 N N . ASP A 1 100 ? 1.078 -1.660 11.026 1.00 85.62 100 ASP A N 1
ATOM 773 C CA . ASP A 1 100 ? 0.284 -0.669 11.751 1.00 85.62 100 ASP A CA 1
ATOM 774 C C . ASP A 1 100 ? 0.685 -0.574 13.221 1.00 85.62 100 ASP A C 1
ATOM 776 O O . ASP A 1 100 ? 0.842 0.531 13.738 1.00 85.62 100 ASP A O 1
ATOM 780 N N . ARG A 1 101 ? 0.944 -1.704 13.890 1.00 84.56 101 ARG A N 1
ATOM 781 C CA . ARG A 1 101 ? 1.457 -1.686 15.270 1.00 84.56 101 ARG A CA 1
ATOM 782 C C . ARG A 1 101 ? 2.795 -0.962 15.379 1.00 84.56 101 ARG A C 1
ATOM 784 O O . ARG A 1 101 ? 3.012 -0.263 16.363 1.00 84.56 101 ARG A O 1
ATOM 791 N N . VAL A 1 102 ? 3.669 -1.119 14.385 1.00 86.06 102 VAL A N 1
ATOM 792 C CA . VAL A 1 102 ? 4.981 -0.456 14.351 1.00 86.06 102 VAL A CA 1
ATOM 793 C C . VAL A 1 102 ? 4.849 1.036 14.030 1.00 86.06 102 VAL A C 1
ATOM 795 O O . VAL A 1 102 ? 5.470 1.860 14.694 1.00 86.06 102 VAL A O 1
ATOM 798 N N . LEU A 1 103 ? 4.048 1.398 13.026 1.00 85.69 103 LEU A N 1
ATOM 799 C CA . LEU A 1 103 ? 3.983 2.759 12.480 1.00 85.69 103 LEU A CA 1
ATOM 800 C C . LEU A 1 103 ? 3.026 3.682 13.245 1.00 85.69 103 LEU A C 1
ATOM 802 O O . LEU A 1 103 ? 3.263 4.886 13.337 1.00 85.69 103 LEU A O 1
ATOM 806 N N . ILE A 1 104 ? 1.930 3.139 13.772 1.00 84.50 104 ILE A N 1
ATOM 807 C CA . ILE A 1 104 ? 0.870 3.902 14.448 1.00 84.50 104 ILE A CA 1
ATOM 808 C C . ILE A 1 104 ? 0.974 3.741 15.972 1.00 84.50 104 ILE A C 1
ATOM 810 O O . ILE A 1 104 ? 0.653 4.681 16.709 1.00 84.50 104 ILE A O 1
ATOM 814 N N . GLY A 1 105 ? 1.489 2.597 16.434 1.00 74.94 105 GLY A N 1
ATOM 815 C CA . GLY A 1 105 ? 1.419 2.141 17.821 1.00 74.94 105 GLY A CA 1
ATOM 816 C C . GLY A 1 105 ? 0.210 1.227 18.039 1.00 74.94 105 GLY A C 1
ATOM 817 O O . GLY A 1 105 ? -0.724 1.220 17.236 1.00 74.94 105 GLY A O 1
ATOM 818 N N . ALA A 1 106 ? 0.220 0.426 19.110 1.00 60.81 106 ALA A N 1
ATOM 819 C CA . ALA A 1 106 ? -0.917 -0.437 19.431 1.00 60.81 106 ALA A CA 1
ATOM 820 C C . ALA A 1 106 ? -2.196 0.415 19.583 1.00 60.81 106 ALA A C 1
ATOM 822 O O . ALA A 1 106 ? -2.164 1.413 20.314 1.00 60.81 106 ALA A O 1
ATOM 823 N N . PRO A 1 107 ? -3.303 0.065 18.899 1.00 57.25 107 PRO A N 1
ATOM 824 C CA . PRO A 1 107 ? -4.563 0.765 19.100 1.00 57.25 107 PRO A CA 1
ATOM 825 C C . PRO A 1 107 ? -4.956 0.629 20.573 1.00 57.25 107 PRO A C 1
ATOM 827 O O . PRO A 1 107 ? -4.855 -0.458 21.144 1.00 57.25 107 PRO A O 1
ATOM 830 N N . LYS A 1 108 ? -5.360 1.738 21.202 1.00 51.94 108 LYS A N 1
ATOM 831 C CA . LYS A 1 108 ? -5.907 1.694 22.558 1.00 51.94 108 LYS A CA 1
ATOM 832 C C . LYS A 1 108 ? -7.182 0.858 22.510 1.00 51.94 108 LYS A C 1
ATOM 834 O O . LYS A 1 108 ? -8.124 1.208 21.805 1.00 51.94 108 LYS A O 1
ATOM 839 N N . THR A 1 109 ? -7.156 -0.279 23.191 1.00 47.88 109 THR A N 1
ATOM 840 C CA . THR A 1 109 ? -8.355 -1.033 23.532 1.00 47.88 109 THR A CA 1
ATOM 841 C C . THR A 1 109 ? -9.034 -0.271 24.659 1.00 47.88 109 THR A C 1
ATOM 843 O O . THR A 1 109 ? -8.519 -0.276 25.779 1.00 47.88 109 THR A O 1
ATOM 846 N N . ASP A 1 110 ? -10.115 0.428 24.333 1.00 41.16 110 ASP A N 1
ATOM 847 C CA . ASP A 1 110 ? -11.092 0.866 25.330 1.00 41.16 110 ASP A CA 1
ATOM 848 C C . ASP A 1 110 ? -12.006 -0.316 25.691 1.00 41.16 110 ASP A C 1
ATOM 850 O O . ASP A 1 110 ? -12.369 -1.083 24.762 1.00 41.16 110 ASP A O 1
#

InterPro domains:
  IPR010721 Probable O-methyltransferase UstE-like [PF06966] (7-80)
  IPR010721 Probable O-methyltransferase UstE-like [PTHR32251] (8-92)

Secondary structure (DSSP, 8-state):
------TTSPP-SGGGGTBS-HHHHHHHHHHHHHHHHHHHTT-S-HHHHHHHHHHHHHHHHHHHHHHHHHHHHHSTTHHHHHHHSBSSS---HHHHHHHHHHHT------

Organism: Alexandrium catenella (NCBI:txid2925)

Foldseek 3Di:
DPPPPDPADQDCDDLCVAAVCAVLLVVLVVLVVVLVVVVVVVDDPNVVSVVVSVVSNVVSLLVLLVVLLVSLVRHPPSVVSLQNYAHHHSDPSVVSVVVSCVRNNDPDDD

Radius of gyration: 16.7 Å; chains: 1; bounding box: 50×28×50 Å